Protein AF-A0A948YSL0-F1 (afdb_monomer)

Mean predicted aligned error: 9.49 Å

Solvent-accessible surface area (backbone atoms only — not comparable to full-atom values): 4954 Å² total; per-residue (Å²): 136,66,78,74,59,61,57,55,54,58,57,56,60,52,62,79,68,61,68,79,39,18,78,81,77,62,49,49,63,44,84,42,72,41,65,48,74,81,85,90,56,74,42,80,73,52,80,42,83,44,71,57,63,63,43,83,43,73,45,96,85,70,49,75,47,49,30,30,58,68,60,54,51,60,74,68,59,127

Secondary structure (DSSP, 8-state):
--THHHHHHHHHHHHHT--S--TTT----EEEEEEEESSSSEEEEEEEEE---EEEEE-TTS-EEEEEHHHHHHHT--

Nearest PDB structures (foldseek):
  7pkt-assembly1_v  TM=4.026E-01  e=4.377E+00  Chlamydomonas reinhardtii

Foldseek 3Di:
DDPVVVVVVVVVVCVVPDALAAPPPRDAKDWDFDWDDDDHDTDTDDIDIDGFQWDWDQDPVRDIGTHGPVVVVVRPDD

Radius of gyration: 19.29 Å; Cα contacts (8 Å, |Δi|>4): 95; chains: 1; bounding box: 33×31×67 Å

pLDDT: mean 82.05, std 16.28, range [45.75, 96.19]

Sequence (78 aa):
MNSYGLAKISDAISDIFMPRTCSICGKGSQMATKLVKLRGKYNPTCKIRKYPNLQWVKLTSGKRVKACIQCIKTINKK

Structure (mmCIF, N/CA/C/O backbone):
data_AF-A0A948YSL0-F1
#
_entry.id   AF-A0A948YSL0-F1
#
loop_
_atom_site.group_PDB
_atom_site.id
_atom_site.type_symbol
_atom_site.label_atom_id
_atom_site.label_alt_id
_atom_site.label_comp_id
_atom_site.label_asym_id
_atom_site.label_entity_id
_atom_site.label_seq_id
_atom_site.pdbx_PDB_ins_code
_atom_site.Cartn_x
_atom_site.Cartn_y
_atom_site.Cartn_z
_atom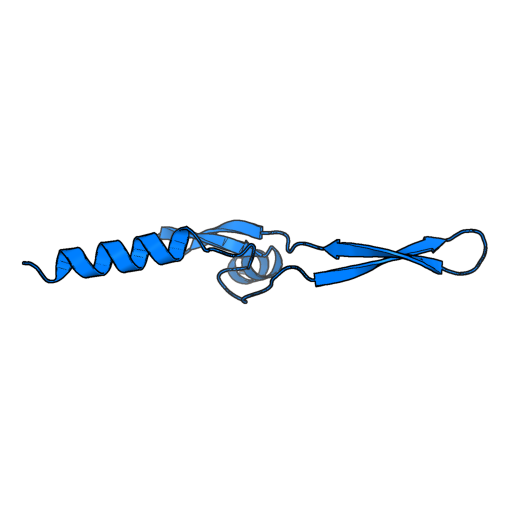_site.occupancy
_atom_site.B_iso_or_equiv
_atom_site.auth_seq_id
_atom_site.auth_comp_id
_atom_site.auth_asym_id
_atom_site.auth_atom_id
_atom_site.pdbx_PDB_model_num
ATOM 1 N N . MET A 1 1 ? -4.284 -19.353 40.508 1.00 45.75 1 MET A N 1
ATOM 2 C CA . MET A 1 1 ? -3.712 -18.831 39.245 1.00 45.75 1 MET A CA 1
ATOM 3 C C . MET A 1 1 ? -4.855 -18.238 38.442 1.00 45.75 1 MET A C 1
ATOM 5 O O . MET A 1 1 ? -5.733 -18.975 38.021 1.00 45.75 1 MET A O 1
ATOM 9 N N . ASN A 1 2 ? -4.921 -16.908 38.356 1.00 47.62 2 ASN A N 1
ATOM 10 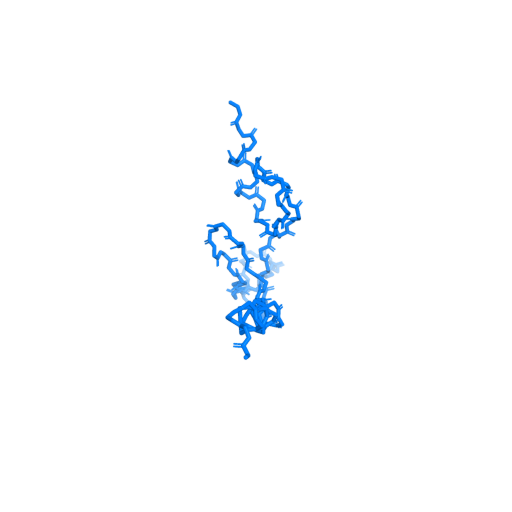C CA . ASN A 1 2 ? -6.095 -16.209 37.834 1.00 47.62 2 ASN A CA 1
ATOM 11 C C . ASN A 1 2 ? -6.129 -16.231 36.300 1.00 47.62 2 ASN A C 1
ATOM 13 O O . ASN A 1 2 ? -5.116 -15.992 35.642 1.00 47.62 2 ASN A O 1
ATOM 17 N N . SER A 1 3 ? -7.326 -16.443 35.754 1.00 48.03 3 SER A N 1
ATOM 18 C CA . SER A 1 3 ? -7.668 -16.450 34.322 1.00 48.03 3 SER A CA 1
ATOM 19 C C . SER A 1 3 ? -7.182 -15.217 33.539 1.00 48.03 3 SER A C 1
ATOM 21 O O . SER A 1 3 ? -6.955 -15.298 32.336 1.00 48.03 3 SE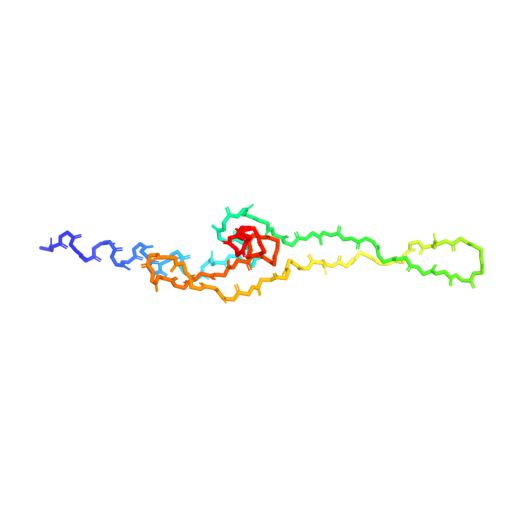R A O 1
ATOM 23 N N . TYR A 1 4 ? -6.931 -14.093 34.216 1.00 59.66 4 TYR A N 1
ATOM 24 C CA . TYR A 1 4 ? -6.419 -12.848 33.627 1.00 59.66 4 TYR A CA 1
ATOM 25 C C . TYR A 1 4 ? -4.938 -12.883 33.204 1.00 59.66 4 TYR A C 1
ATOM 27 O O . TYR A 1 4 ? -4.498 -12.005 32.460 1.00 59.66 4 TYR A O 1
ATOM 35 N N . GLY A 1 5 ? -4.147 -13.844 33.695 1.00 48.34 5 GLY A N 1
ATOM 36 C CA . GLY A 1 5 ? -2.718 -13.956 33.367 1.00 48.34 5 GLY A CA 1
ATOM 37 C C . GLY A 1 5 ? -2.452 -14.605 32.006 1.00 48.34 5 GLY A C 1
ATOM 38 O O . GLY A 1 5 ? -1.551 -14.180 31.288 1.00 48.34 5 GLY A O 1
ATOM 39 N N . LEU A 1 6 ? -3.275 -15.586 31.624 1.00 51.91 6 LEU A N 1
ATOM 40 C CA . LEU A 1 6 ? -3.142 -16.313 30.356 1.00 51.91 6 LEU A CA 1
ATOM 41 C C 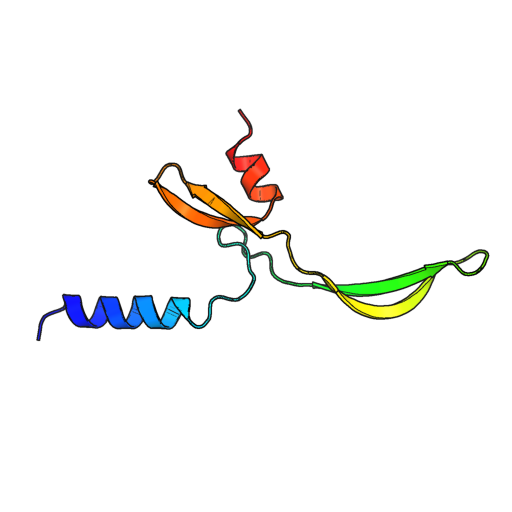. LEU A 1 6 ? -3.512 -15.438 29.146 1.00 51.91 6 LEU A C 1
ATOM 43 O O . LEU A 1 6 ? -2.821 -15.487 28.133 1.00 51.91 6 LEU A O 1
ATOM 47 N N . ALA A 1 7 ? -4.527 -14.575 29.280 1.00 53.88 7 ALA A N 1
ATOM 48 C CA . ALA A 1 7 ? -4.970 -13.677 28.207 1.00 53.88 7 ALA A CA 1
ATOM 49 C C . ALA A 1 7 ? -3.904 -12.634 27.802 1.00 53.88 7 ALA A C 1
ATOM 51 O O . ALA A 1 7 ? -3.775 -12.288 26.634 1.00 53.88 7 ALA A O 1
ATOM 52 N N . LYS A 1 8 ? -3.071 -12.169 28.745 1.00 55.53 8 LYS A N 1
ATOM 53 C CA . LYS A 1 8 ? -2.009 -11.187 28.450 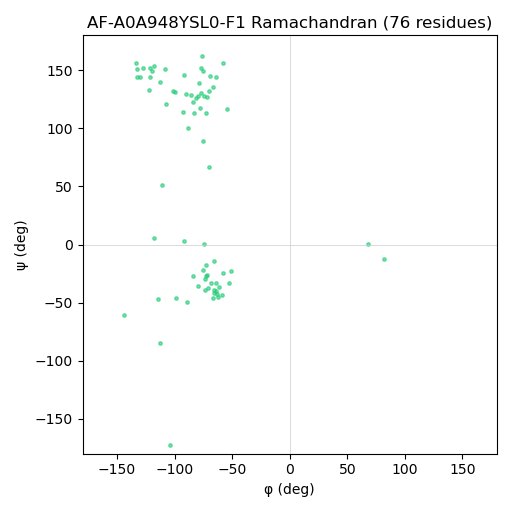1.00 55.53 8 LYS A CA 1
ATOM 54 C C . LYS A 1 8 ? -0.826 -11.786 27.691 1.00 55.53 8 LYS A C 1
ATOM 56 O O . LYS A 1 8 ? -0.172 -11.082 26.928 1.00 55.53 8 LYS A O 1
ATOM 61 N N . ILE A 1 9 ? -0.548 -13.073 27.898 1.00 59.88 9 ILE A N 1
ATOM 62 C CA . ILE A 1 9 ? 0.532 -13.780 27.201 1.00 59.88 9 ILE A CA 1
ATOM 63 C C . ILE A 1 9 ? 0.124 -14.050 25.744 1.00 59.88 9 ILE A C 1
ATOM 65 O O . ILE A 1 9 ? 0.943 -13.860 24.848 1.00 59.88 9 ILE A O 1
ATOM 69 N N . SER A 1 10 ? -1.144 -14.399 25.481 1.00 56.53 10 SER A N 1
ATOM 70 C CA . SER A 1 10 ? -1.651 -14.560 24.108 1.00 56.53 10 SER A CA 1
ATOM 71 C C . SER A 1 10 ? -1.682 -13.247 23.322 1.00 56.53 10 SER A C 1
ATOM 73 O O . SER A 1 10 ? -1.303 -13.238 22.150 1.00 56.53 10 SER A O 1
ATOM 75 N N . ASP A 1 11 ? -2.059 -12.137 23.964 1.00 56.59 11 ASP A N 1
ATOM 76 C CA . ASP A 1 11 ? -2.082 -10.822 23.313 1.00 56.59 11 ASP A CA 1
ATOM 77 C C . ASP A 1 11 ? -0.658 -10.360 22.945 1.00 56.59 11 ASP A C 1
ATOM 79 O O . ASP A 1 11 ? -0.419 -9.919 21.821 1.00 56.59 11 ASP A O 1
ATOM 83 N N . ALA A 1 12 ? 0.325 -10.569 23.832 1.00 53.75 12 ALA A N 1
ATOM 84 C CA . ALA A 1 12 ? 1.722 -10.188 23.598 1.00 53.75 12 ALA A CA 1
ATOM 85 C C . ALA A 1 12 ? 2.427 -11.017 22.503 1.00 53.75 12 ALA A C 1
ATOM 87 O O . ALA A 1 12 ? 3.271 -10.491 21.775 1.00 53.75 12 ALA A O 1
ATOM 88 N N . ILE A 1 13 ? 2.080 -12.300 22.346 1.00 56.25 13 ILE A N 1
ATOM 89 C CA . ILE A 1 13 ? 2.649 -13.164 21.293 1.00 56.25 13 ILE A CA 1
ATOM 90 C C . ILE A 1 13 ? 2.108 -12.777 19.902 1.00 56.25 13 ILE A C 1
ATOM 92 O O . ILE A 1 13 ? 2.807 -12.940 18.900 1.00 56.25 13 ILE A O 1
ATOM 96 N N . SER A 1 14 ? 0.909 -12.188 19.828 1.00 54.75 14 SER A N 1
ATOM 97 C CA . SER A 1 14 ? 0.308 -11.728 18.567 1.00 54.75 14 SER A CA 1
ATOM 98 C C . SER A 1 14 ? 0.925 -10.434 18.005 1.00 54.75 14 SER A C 1
ATOM 100 O O . SER A 1 14 ? 0.885 -10.211 16.794 1.00 54.75 14 SER A O 1
ATOM 102 N N . ASP A 1 15 ? 1.573 -9.622 18.848 1.00 51.81 15 ASP A N 1
ATOM 103 C CA . ASP A 1 15 ? 2.200 -8.356 18.439 1.00 51.81 15 ASP A CA 1
ATOM 104 C C . ASP A 1 15 ? 3.626 -8.526 17.871 1.00 51.81 15 ASP A C 1
ATOM 106 O O . ASP A 1 15 ? 4.054 -7.737 17.022 1.00 51.81 15 ASP A O 1
ATOM 110 N N . ILE A 1 16 ? 4.361 -9.572 18.277 1.00 54.25 16 ILE A N 1
ATOM 111 C CA . ILE A 1 16 ? 5.736 -9.853 17.801 1.00 54.25 16 ILE A CA 1
ATOM 112 C C . ILE A 1 16 ? 5.729 -10.369 16.350 1.00 54.25 16 ILE A C 1
ATOM 114 O O . ILE A 1 16 ? 6.673 -10.132 15.594 1.00 54.25 16 ILE A O 1
ATOM 118 N N . PHE A 1 17 ? 4.633 -11.003 15.923 1.00 56.22 17 PHE A N 1
ATOM 119 C CA . PHE A 1 17 ? 4.420 -11.469 14.553 1.00 56.22 17 PHE A CA 1
ATOM 120 C C . PHE A 1 17 ? 3.325 -10.655 13.856 1.00 56.22 17 PHE A C 1
ATOM 122 O O . PHE A 1 17 ? 2.388 -11.208 13.291 1.00 56.22 17 PHE A O 1
ATOM 129 N N . MET A 1 18 ? 3.420 -9.324 13.885 1.00 61.59 18 MET A N 1
ATOM 130 C CA . MET A 1 18 ? 2.523 -8.489 13.087 1.00 61.59 18 MET A CA 1
ATOM 131 C C . MET A 1 18 ? 3.137 -8.2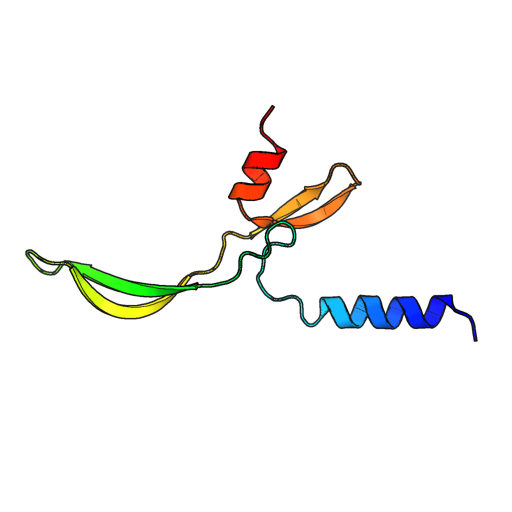78 11.691 1.00 61.59 18 MET A C 1
ATOM 133 O O . MET A 1 18 ? 4.027 -7.430 11.530 1.00 61.59 18 MET A O 1
ATOM 137 N N . PRO A 1 19 ? 2.708 -9.017 10.647 1.00 70.88 19 PRO A N 1
ATOM 138 C CA . PRO A 1 19 ? 3.175 -8.754 9.292 1.00 70.88 19 PRO A CA 1
ATOM 139 C C . PRO A 1 19 ? 2.845 -7.307 8.893 1.00 70.88 19 PRO A C 1
ATOM 141 O O . PRO A 1 19 ? 1.932 -6.683 9.436 1.00 70.88 19 PRO A O 1
ATOM 144 N N . ARG A 1 20 ? 3.588 -6.731 7.931 1.00 81.06 20 ARG A N 1
ATOM 145 C CA . ARG A 1 20 ? 3.276 -5.399 7.363 1.00 81.06 20 ARG A CA 1
ATOM 146 C C . ARG A 1 20 ? 2.012 -5.464 6.500 1.00 81.06 20 ARG A C 1
ATOM 148 O O . ARG A 1 20 ? 2.064 -5.281 5.283 1.00 81.06 20 ARG A O 1
ATOM 155 N N . THR A 1 21 ? 0.886 -5.725 7.149 1.00 90.25 21 THR A N 1
ATOM 156 C CA . THR A 1 21 ? -0.446 -5.865 6.579 1.00 90.25 21 THR A CA 1
ATOM 157 C C . THR A 1 21 ? -1.378 -4.805 7.143 1.00 90.25 21 THR A C 1
ATOM 159 O O . THR A 1 21 ? -1.196 -4.297 8.247 1.00 90.25 21 THR A O 1
ATOM 162 N N . CYS A 1 22 ? -2.399 -4.452 6.371 1.00 91.06 22 CYS A N 1
ATOM 163 C CA . CYS A 1 22 ? -3.472 -3.594 6.855 1.00 91.06 22 CYS A CA 1
ATOM 164 C C . CYS A 1 22 ? -4.352 -4.359 7.851 1.00 91.06 22 CYS A C 1
ATOM 166 O O . CYS A 1 22 ? -4.906 -5.389 7.476 1.00 91.06 22 CYS A O 1
ATOM 168 N N . SER A 1 23 ? -4.567 -3.820 9.053 1.00 89.06 23 SER A N 1
ATOM 169 C CA . SER A 1 23 ? -5.441 -4.441 10.065 1.00 89.06 23 SER A CA 1
ATOM 170 C C . SER A 1 23 ? -6.925 -4.486 9.668 1.00 89.06 23 SER A C 1
ATOM 172 O O . SER A 1 23 ? -7.696 -5.192 10.298 1.00 89.06 23 SER A O 1
ATOM 174 N N . ILE A 1 24 ? -7.339 -3.731 8.641 1.00 89.19 24 ILE A N 1
ATOM 175 C CA . ILE A 1 24 ? -8.748 -3.616 8.217 1.00 89.19 24 ILE A CA 1
ATOM 176 C C . ILE A 1 24 ? -9.063 -4.525 7.025 1.00 89.19 24 ILE A C 1
ATOM 178 O O . ILE A 1 24 ? -10.085 -5.193 7.009 1.00 89.19 24 ILE A O 1
ATOM 182 N N . CYS A 1 25 ? -8.205 -4.536 6.000 1.00 89.94 25 CYS A N 1
ATOM 183 C CA . CYS A 1 25 ? -8.448 -5.285 4.758 1.00 89.94 25 CYS A CA 1
ATOM 184 C C . CYS A 1 25 ? -7.413 -6.379 4.475 1.00 89.94 25 CYS A C 1
ATOM 186 O O . CYS A 1 25 ? -7.392 -6.916 3.372 1.00 89.94 25 CYS A O 1
ATOM 188 N N . GLY A 1 26 ? -6.483 -6.642 5.397 1.00 89.19 26 GLY A N 1
ATOM 189 C CA . GLY A 1 26 ? -5.473 -7.697 5.255 1.00 89.19 26 GLY A CA 1
ATOM 190 C C . GLY A 1 26 ? -4.416 -7.463 4.169 1.00 89.19 26 GLY A C 1
ATOM 191 O O . GLY A 1 26 ? -3.530 -8.293 3.995 1.00 89.19 26 GLY A O 1
ATOM 192 N N . LYS A 1 27 ? -4.459 -6.340 3.434 1.00 91.00 27 LYS A N 1
ATOM 193 C CA . LYS A 1 27 ? -3.516 -6.054 2.335 1.00 91.00 27 LYS A CA 1
ATOM 194 C C . LYS A 1 27 ? -2.068 -6.154 2.801 1.00 91.00 27 LYS A C 1
ATOM 196 O O . LYS A 1 27 ? -1.651 -5.346 3.630 1.00 91.00 27 LYS A O 1
ATOM 201 N N . GLY A 1 28 ? -1.326 -7.097 2.225 1.00 90.62 28 GLY A N 1
ATOM 202 C CA . GLY A 1 28 ? 0.104 -7.306 2.445 1.00 90.62 28 GLY A CA 1
ATOM 203 C C . GLY A 1 28 ? 0.979 -6.809 1.295 1.00 90.62 28 GLY A C 1
ATOM 204 O O . GLY A 1 28 ? 0.519 -6.147 0.361 1.00 90.62 28 GLY A O 1
ATOM 205 N N . SER A 1 29 ? 2.271 -7.122 1.377 1.00 92.00 29 SER A N 1
ATOM 206 C CA . SER A 1 29 ? 3.226 -6.832 0.306 1.00 92.00 29 SER A CA 1
ATOM 207 C C . SER A 1 29 ? 2.972 -7.691 -0.929 1.00 92.00 29 SER A C 1
ATOM 209 O O . SER A 1 29 ? 2.656 -8.870 -0.800 1.00 92.00 29 SER A O 1
ATOM 211 N N . GLN A 1 30 ? 3.207 -7.129 -2.111 1.00 92.56 30 GLN A N 1
ATOM 212 C CA . GLN A 1 30 ? 3.098 -7.838 -3.386 1.00 92.56 30 GLN A CA 1
ATOM 213 C C . GLN A 1 30 ? 4.437 -7.831 -4.126 1.00 92.56 30 GLN A C 1
ATOM 215 O O . GLN A 1 30 ? 5.224 -6.889 -4.004 1.00 92.56 30 GLN A O 1
ATOM 220 N N . MET A 1 31 ? 4.706 -8.880 -4.902 1.00 95.75 31 MET A N 1
ATOM 221 C CA . MET A 1 31 ? 5.845 -8.917 -5.820 1.00 95.75 31 MET A CA 1
ATOM 222 C C . MET A 1 31 ? 5.444 -8.267 -7.143 1.00 95.75 31 MET A C 1
ATOM 224 O O . MET A 1 31 ? 4.440 -8.651 -7.733 1.00 95.75 31 MET A O 1
ATOM 228 N N . ALA A 1 32 ? 6.235 -7.314 -7.628 1.00 95.56 32 ALA A N 1
ATOM 229 C CA . ALA A 1 32 ? 6.025 -6.683 -8.927 1.00 95.56 32 ALA A CA 1
ATOM 230 C C . ALA A 1 32 ? 7.320 -6.689 -9.740 1.00 95.56 32 ALA A C 1
ATOM 232 O O . ALA A 1 32 ? 8.407 -6.503 -9.195 1.00 95.56 32 ALA A O 1
ATOM 233 N N . THR A 1 33 ? 7.220 -6.864 -11.053 1.00 96.06 33 THR A N 1
ATOM 234 C CA . THR A 1 33 ? 8.378 -6.753 -11.945 1.00 96.06 33 THR A CA 1
ATOM 235 C C . THR A 1 33 ? 8.649 -5.284 -12.247 1.00 96.06 33 THR A C 1
ATOM 237 O O . THR A 1 33 ? 7.759 -4.559 -12.691 1.00 96.06 33 THR A O 1
ATOM 240 N N . LYS A 1 34 ? 9.879 -4.823 -12.006 1.00 95.44 34 LYS A N 1
ATOM 241 C CA . LYS A 1 34 ? 10.327 -3.503 -12.454 1.00 95.44 34 LYS A CA 1
ATOM 242 C C . LYS A 1 34 ? 10.464 -3.533 -13.974 1.00 95.44 34 LYS A C 1
ATOM 244 O O . LYS A 1 34 ? 11.070 -4.455 -14.514 1.00 95.44 34 LYS A O 1
ATOM 249 N N . LEU A 1 35 ? 9.906 -2.527 -14.636 1.00 95.12 35 LEU A N 1
ATOM 250 C CA . LEU A 1 35 ? 10.031 -2.338 -16.075 1.00 95.12 35 LEU A CA 1
ATOM 251 C C . LEU A 1 35 ? 10.853 -1.077 -16.348 1.00 95.12 35 LEU A C 1
ATOM 253 O O . LEU A 1 35 ? 10.668 -0.063 -15.673 1.00 95.12 35 LEU A O 1
ATOM 257 N N . VAL A 1 36 ? 11.731 -1.131 -17.346 1.00 94.56 36 VAL A N 1
ATOM 258 C CA . VAL A 1 36 ? 12.505 0.027 -17.818 1.00 94.56 36 VAL A CA 1
ATOM 259 C C . VAL A 1 36 ? 12.220 0.233 -19.302 1.00 94.56 36 VAL A C 1
ATOM 261 O O . VAL A 1 36 ? 12.219 -0.726 -20.076 1.00 94.56 36 VAL A O 1
ATOM 264 N N . LYS A 1 37 ? 11.950 1.482 -19.701 1.00 94.06 37 LYS A N 1
ATOM 265 C CA . LYS A 1 37 ? 11.756 1.854 -21.106 1.00 94.06 37 LYS A CA 1
ATOM 266 C C . LYS A 1 37 ? 13.093 2.305 -21.676 1.00 94.06 37 LYS A C 1
ATOM 268 O O . LYS A 1 37 ? 13.627 3.317 -21.243 1.00 94.06 37 LYS A O 1
ATOM 273 N N . LEU A 1 38 ? 13.629 1.540 -22.623 1.00 88.44 38 LEU A N 1
ATOM 274 C CA . LEU A 1 38 ? 14.906 1.874 -23.258 1.00 88.44 38 LEU A CA 1
ATOM 275 C C . LEU A 1 38 ? 14.702 2.771 -24.481 1.00 88.44 38 LEU A C 1
ATOM 277 O O . LEU A 1 38 ? 15.356 3.798 -24.596 1.00 88.44 38 LEU A O 1
ATOM 281 N N . ARG A 1 39 ? 13.787 2.394 -25.389 1.00 86.44 39 ARG A N 1
ATOM 282 C CA . ARG A 1 39 ? 13.482 3.166 -26.610 1.00 86.44 39 ARG A CA 1
ATOM 283 C C . ARG A 1 39 ? 11.992 3.113 -26.980 1.00 86.44 39 ARG A C 1
ATOM 285 O O . ARG A 1 39 ? 11.322 4.134 -26.928 1.00 86.44 39 ARG A O 1
ATOM 292 N N . GLY A 1 40 ? 11.440 1.922 -27.250 1.00 89.62 40 GLY A N 1
ATOM 293 C CA . GLY A 1 40 ? 10.022 1.747 -27.630 1.00 89.62 40 GLY A CA 1
ATOM 294 C C . GLY A 1 40 ? 9.172 0.964 -26.622 1.00 89.62 40 GLY A C 1
ATOM 295 O O . GLY A 1 40 ? 8.095 1.413 -26.234 1.00 89.62 40 GLY A O 1
ATOM 296 N N . LYS A 1 41 ? 9.680 -0.181 -26.146 1.00 92.31 41 LYS A N 1
ATOM 297 C CA . LYS A 1 41 ? 8.964 -1.114 -25.261 1.00 92.31 41 LYS A CA 1
ATOM 298 C C . LYS A 1 41 ? 9.505 -1.091 -23.829 1.00 92.31 41 LYS A C 1
ATOM 300 O O . LYS A 1 41 ? 10.685 -0.823 -23.596 1.00 92.31 41 LYS A O 1
ATOM 305 N N . TYR A 1 42 ? 8.623 -1.385 -22.878 1.00 96.12 42 TYR A N 1
ATOM 306 C CA . TYR A 1 42 ? 8.972 -1.642 -21.485 1.00 96.12 42 TYR A CA 1
ATOM 307 C C . TYR A 1 42 ? 9.540 -3.055 -21.331 1.00 96.12 42 TYR A C 1
ATOM 309 O O . TYR A 1 42 ? 8.831 -4.034 -21.570 1.00 96.12 42 TYR A O 1
ATOM 317 N N . ASN A 1 43 ? 10.801 -3.155 -20.909 1.00 94.19 43 ASN A N 1
ATOM 318 C CA . ASN A 1 43 ? 11.474 -4.433 -20.701 1.00 94.19 43 ASN A CA 1
ATOM 319 C C . ASN A 1 43 ? 11.508 -4.798 -19.208 1.00 94.19 43 ASN A C 1
ATOM 321 O O . ASN A 1 43 ? 11.875 -3.948 -18.384 1.00 94.19 43 ASN A O 1
ATOM 325 N N . PRO A 1 44 ? 11.134 -6.038 -18.840 1.00 94.56 44 PRO A N 1
ATOM 326 C CA . PRO A 1 44 ? 11.229 -6.510 -17.467 1.00 94.56 44 PRO A CA 1
ATOM 327 C C . PRO A 1 44 ? 12.686 -6.628 -17.036 1.00 94.56 44 PRO A C 1
ATOM 329 O O . PRO A 1 44 ? 13.524 -7.120 -17.782 1.00 94.56 44 PRO A O 1
ATOM 332 N N . THR A 1 45 ? 12.982 -6.148 -15.830 1.00 92.94 45 THR A N 1
ATOM 333 C CA . THR A 1 45 ? 14.334 -6.162 -15.254 1.00 92.94 45 THR A CA 1
ATOM 334 C C . THR A 1 45 ? 14.385 -7.113 -14.062 1.00 92.94 45 THR A C 1
ATOM 336 O O . THR A 1 45 ? 14.702 -8.284 -14.217 1.00 92.94 45 THR A O 1
ATOM 339 N N . CYS A 1 46 ? 14.000 -6.647 -12.873 1.00 94.44 46 CYS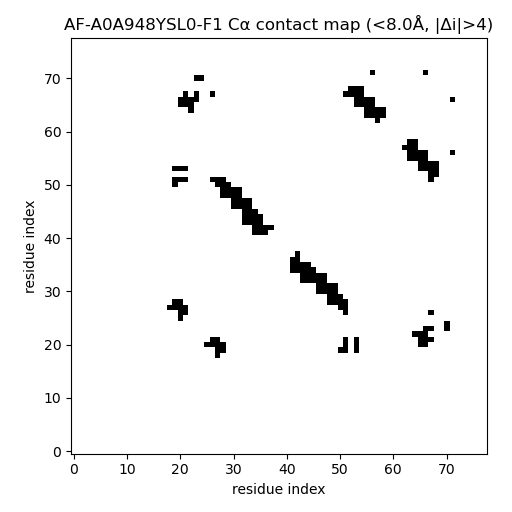 A N 1
ATOM 340 C CA . CYS A 1 46 ? 14.087 -7.418 -11.633 1.00 94.44 46 CYS A CA 1
ATOM 341 C C . CYS A 1 46 ? 12.731 -7.432 -10.925 1.00 94.44 46 CYS A C 1
ATOM 343 O O . CYS A 1 46 ? 11.954 -6.478 -11.031 1.00 94.44 46 CYS A O 1
ATOM 345 N N . LYS A 1 47 ? 12.453 -8.484 -10.150 1.00 96.19 47 LYS A N 1
ATOM 346 C CA . LYS A 1 47 ? 11.282 -8.526 -9.265 1.00 96.19 47 LYS A CA 1
ATOM 347 C C . LYS A 1 47 ? 11.578 -7.737 -7.991 1.00 96.19 47 LYS A C 1
ATOM 349 O O . LYS A 1 47 ? 12.575 -7.980 -7.322 1.00 96.19 47 LYS A O 1
ATOM 354 N N . ILE A 1 48 ? 10.698 -6.804 -7.649 1.00 95.88 48 ILE A N 1
ATOM 355 C CA . ILE A 1 48 ? 10.788 -5.960 -6.457 1.00 95.88 48 ILE A CA 1
ATOM 356 C C . ILE A 1 48 ? 9.549 -6.140 -5.581 1.00 95.88 48 ILE A C 1
ATOM 358 O O . ILE A 1 48 ? 8.433 -6.297 -6.080 1.00 95.88 48 ILE A O 1
ATOM 362 N N . ARG A 1 49 ? 9.732 -6.087 -4.259 1.00 94.81 49 ARG A N 1
ATOM 363 C CA . ARG A 1 49 ? 8.612 -6.052 -3.309 1.00 94.81 49 ARG A CA 1
ATOM 364 C C . ARG A 1 49 ? 7.997 -4.658 -3.270 1.00 94.81 49 ARG A C 1
ATOM 366 O O . ARG A 1 49 ? 8.698 -3.663 -3.092 1.00 94.81 49 ARG A O 1
ATOM 373 N N . LYS A 1 50 ? 6.676 -4.590 -3.403 1.00 93.50 50 LYS A N 1
ATOM 374 C CA . LYS A 1 50 ? 5.863 -3.391 -3.198 1.00 93.50 50 LYS A CA 1
ATOM 375 C C . LYS A 1 50 ? 5.089 -3.550 -1.898 1.00 93.50 50 LYS A C 1
ATOM 377 O O . LYS A 1 50 ? 4.328 -4.500 -1.735 1.00 93.50 50 LYS A O 1
ATOM 382 N N . TYR A 1 51 ? 5.312 -2.631 -0.966 1.00 92.94 51 TYR A N 1
ATOM 383 C CA . TYR A 1 51 ? 4.632 -2.629 0.325 1.00 92.94 51 TYR A CA 1
ATOM 384 C C . TYR A 1 51 ? 3.365 -1.769 0.262 1.00 92.94 51 TYR A C 1
ATOM 386 O O . TYR A 1 51 ? 3.360 -0.748 -0.432 1.00 92.94 51 TYR A O 1
ATOM 394 N N . PRO A 1 52 ? 2.298 -2.148 0.984 1.00 92.81 52 PRO A N 1
ATOM 395 C CA . PRO A 1 52 ? 1.137 -1.286 1.140 1.00 92.81 52 PRO A CA 1
ATOM 396 C C . PRO A 1 52 ? 1.529 -0.014 1.905 1.00 92.81 52 PRO A C 1
ATOM 398 O O . PRO A 1 52 ? 2.338 -0.059 2.832 1.00 92.81 52 PRO A O 1
ATOM 401 N N . ASN A 1 53 ? 0.933 1.123 1.538 1.00 93.06 53 ASN A N 1
ATOM 402 C CA . ASN A 1 53 ? 1.099 2.373 2.281 1.00 93.06 53 ASN A CA 1
ATOM 403 C C . ASN A 1 53 ? 0.264 2.311 3.569 1.00 93.06 53 ASN A C 1
ATOM 405 O O . ASN A 1 53 ? -0.924 2.647 3.553 1.00 93.06 53 ASN A O 1
ATOM 409 N N . LEU A 1 54 ? 0.875 1.791 4.635 1.00 93.12 54 LEU A N 1
ATOM 410 C CA . LEU A 1 54 ? 0.290 1.642 5.966 1.00 93.12 54 LEU A CA 1
ATOM 411 C C . LEU A 1 54 ? 0.567 2.884 6.805 1.00 93.12 54 LEU A C 1
ATOM 413 O O . LEU A 1 54 ? 1.717 3.296 6.927 1.00 93.12 54 LEU A O 1
ATOM 417 N N . GLN A 1 55 ? -0.479 3.432 7.413 1.00 92.88 55 GLN A N 1
ATOM 418 C CA . GLN A 1 55 ? -0.407 4.587 8.298 1.00 92.88 55 GLN A CA 1
ATOM 419 C C . GLN A 1 55 ? -1.201 4.326 9.575 1.00 92.88 55 GLN A C 1
ATOM 421 O O . GLN A 1 55 ? -2.168 3.560 9.579 1.00 92.88 55 GLN A O 1
ATOM 426 N N . TRP A 1 56 ? -0.779 4.952 10.669 1.00 91.75 56 TRP A N 1
ATOM 427 C CA . TRP A 1 56 ? -1.488 4.879 11.941 1.00 91.75 56 TRP A CA 1
ATOM 428 C C . TRP A 1 56 ? -2.744 5.739 11.904 1.00 91.75 56 TRP A C 1
ATOM 430 O O . TRP A 1 56 ? -2.671 6.931 11.608 1.00 91.75 56 TRP A O 1
ATOM 440 N N . VAL A 1 57 ? -3.884 5.151 12.254 1.00 90.94 57 VAL A N 1
ATOM 441 C CA . VAL A 1 57 ? -5.164 5.862 12.330 1.00 90.94 57 VAL A CA 1
ATOM 442 C C . VAL A 1 57 ? -5.877 5.543 13.629 1.00 90.94 57 VAL A C 1
ATOM 444 O O . VAL A 1 57 ? -5.790 4.429 14.146 1.00 90.94 57 VAL A O 1
ATOM 447 N N . LYS A 1 58 ? -6.556 6.559 14.165 1.00 90.88 58 LYS A N 1
ATOM 448 C CA . LYS A 1 58 ? -7.449 6.435 15.314 1.00 90.88 58 LYS A CA 1
ATOM 449 C C . LYS A 1 58 ? -8.818 5.976 14.817 1.00 90.88 58 LYS A C 1
ATOM 451 O O . LYS A 1 58 ? -9.406 6.637 13.965 1.00 90.88 58 LYS A O 1
ATOM 456 N N . LEU A 1 59 ? -9.304 4.854 15.334 1.00 86.25 59 LEU A N 1
ATOM 457 C CA . LEU A 1 59 ? -10.683 4.423 15.118 1.00 86.25 59 LEU A CA 1
ATOM 458 C C . LEU A 1 59 ? -11.629 5.247 15.997 1.00 86.25 59 LEU A C 1
ATOM 460 O O . LEU A 1 59 ? -11.215 5.831 16.999 1.00 86.25 59 LEU A O 1
ATOM 464 N N . THR A 1 60 ? -12.918 5.227 15.659 1.00 84.31 60 THR A N 1
ATOM 465 C CA . THR A 1 60 ? -13.995 5.796 16.488 1.00 84.31 60 THR A CA 1
ATOM 466 C C . THR A 1 60 ? -14.050 5.172 17.886 1.00 84.31 60 THR A C 1
ATOM 468 O O . THR A 1 60 ? -14.463 5.825 18.833 1.00 84.31 60 THR A O 1
ATOM 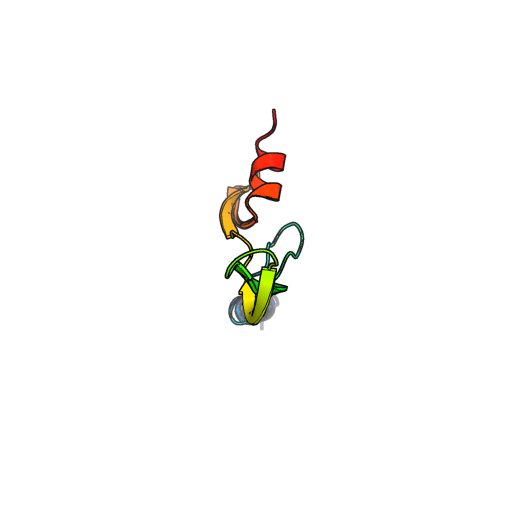471 N N . SER A 1 61 ? -13.547 3.944 18.039 1.00 83.06 61 SER A N 1
ATOM 472 C CA . SER A 1 61 ? -13.373 3.249 19.320 1.00 83.06 61 SER A CA 1
ATOM 473 C C . SER A 1 61 ? -12.195 3.756 20.169 1.00 83.06 61 SER A C 1
ATOM 475 O O . SER A 1 61 ? -11.913 3.188 21.221 1.00 83.06 61 SER A O 1
ATOM 477 N N . GLY A 1 62 ? -11.449 4.768 19.710 1.00 84.25 62 GLY A N 1
ATOM 478 C CA . GLY A 1 62 ? -10.301 5.351 20.418 1.00 84.25 62 GLY A CA 1
ATOM 479 C C . GLY A 1 62 ? -8.981 4.583 20.266 1.00 84.25 62 GLY A C 1
ATOM 480 O O . GLY A 1 62 ? -7.915 5.124 20.565 1.00 84.25 62 GLY A O 1
ATOM 481 N N . LYS A 1 63 ? -9.009 3.349 19.744 1.00 86.88 63 LYS A N 1
ATOM 482 C CA . LYS A 1 63 ? -7.802 2.544 19.488 1.00 86.88 63 LYS A CA 1
ATOM 483 C C . LYS A 1 63 ? -7.045 3.032 18.247 1.00 86.88 63 LYS A C 1
ATOM 485 O O . LYS A 1 63 ? -7.644 3.518 17.285 1.00 86.88 63 LYS A O 1
ATOM 4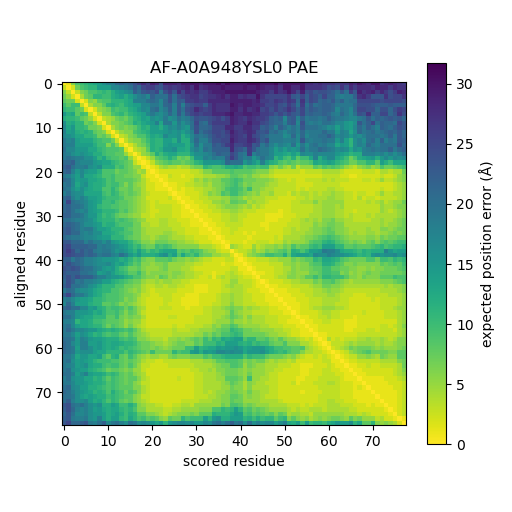90 N N . ARG A 1 64 ? -5.717 2.867 18.246 1.00 90.00 64 ARG A N 1
ATOM 491 C CA . ARG A 1 64 ? -4.850 3.131 17.085 1.00 90.00 64 ARG A CA 1
ATOM 492 C C . ARG A 1 64 ? -4.506 1.831 16.370 1.00 90.00 64 ARG A C 1
ATOM 494 O O . ARG A 1 64 ? -4.043 0.896 17.012 1.00 90.00 64 ARG A O 1
ATOM 501 N N . VAL A 1 65 ? -4.667 1.797 15.048 1.00 89.81 65 VAL A N 1
ATOM 502 C CA . VAL A 1 65 ? -4.285 0.643 14.212 1.00 89.81 65 VAL A CA 1
ATOM 503 C C . VAL A 1 65 ? -3.513 1.093 12.973 1.00 89.81 65 VAL A C 1
ATOM 505 O O . VAL A 1 65 ? -3.667 2.231 12.518 1.00 89.81 65 VAL A O 1
ATOM 508 N N . LYS A 1 66 ? -2.696 0.200 12.400 1.00 90.31 66 LYS A N 1
ATOM 509 C CA . LYS A 1 66 ? -2.070 0.417 11.088 1.00 90.31 66 LYS A CA 1
ATOM 510 C C . LYS A 1 66 ? -3.054 0.036 9.982 1.00 90.31 66 LYS A C 1
ATOM 512 O O . LYS A 1 66 ? -3.377 -1.134 9.788 1.00 90.31 66 LYS A O 1
ATOM 517 N N . ALA A 1 67 ? -3.499 1.023 9.214 1.00 92.44 67 ALA A N 1
ATOM 518 C CA . ALA A 1 67 ? -4.422 0.837 8.101 1.00 92.44 67 ALA A CA 1
ATOM 519 C C . ALA A 1 67 ? -3.812 1.334 6.785 1.00 92.44 67 ALA A C 1
ATOM 521 O O . ALA A 1 67 ? -2.978 2.235 6.769 1.00 92.44 67 ALA A O 1
ATOM 522 N N . CYS A 1 68 ? -4.217 0.752 5.656 1.00 93.88 68 CYS A N 1
ATOM 523 C CA . CYS A 1 68 ? -3.774 1.225 4.349 1.00 93.88 68 CYS A CA 1
ATOM 524 C C . CYS A 1 68 ? -4.517 2.502 3.940 1.00 93.88 68 CYS A C 1
ATOM 526 O O . CYS A 1 68 ? -5.685 2.688 4.286 1.00 93.88 68 CYS A O 1
ATOM 528 N N . ILE A 1 69 ? -3.873 3.343 3.131 1.00 93.38 69 ILE A N 1
ATOM 529 C CA . ILE A 1 69 ? -4.427 4.641 2.711 1.00 93.38 69 ILE A CA 1
ATOM 530 C C . ILE A 1 69 ? -5.840 4.562 2.108 1.00 93.38 69 ILE A C 1
ATOM 532 O O . ILE A 1 69 ? -6.642 5.467 2.307 1.00 93.38 69 ILE A O 1
ATOM 536 N N . GLN A 1 70 ? -6.178 3.479 1.400 1.00 93.06 70 GLN A N 1
ATOM 537 C CA . GLN A 1 70 ? -7.519 3.296 0.839 1.00 93.06 70 GLN A CA 1
ATOM 538 C C . GLN A 1 70 ? -8.575 3.120 1.934 1.00 93.06 70 GLN A C 1
ATOM 540 O O . GLN A 1 70 ? -9.596 3.792 1.884 1.00 93.06 70 GLN A O 1
ATOM 545 N N . CYS A 1 71 ? -8.314 2.288 2.946 1.00 92.38 71 CYS A N 1
ATOM 546 C CA . CYS A 1 71 ? -9.231 2.115 4.074 1.00 92.38 71 CYS A CA 1
ATOM 547 C C . CYS A 1 71 ? -9.385 3.408 4.875 1.00 92.38 71 CYS A C 1
ATOM 549 O O . CYS A 1 71 ? -10.494 3.756 5.256 1.00 92.38 71 CYS A O 1
ATOM 551 N N . ILE A 1 72 ? -8.291 4.147 5.072 1.00 92.69 72 ILE A N 1
ATOM 552 C CA . ILE A 1 72 ? -8.320 5.441 5.766 1.00 92.69 72 ILE A CA 1
ATOM 553 C C . ILE A 1 72 ? -9.192 6.438 5.002 1.00 92.69 72 ILE A C 1
ATOM 555 O O . ILE A 1 72 ? -10.029 7.111 5.596 1.00 92.69 72 ILE A O 1
ATOM 559 N N . LYS A 1 73 ? -9.028 6.512 3.676 1.00 92.25 73 LYS A N 1
ATOM 560 C CA . LYS A 1 73 ? -9.879 7.349 2.826 1.00 92.25 73 LYS A CA 1
ATOM 561 C C . LYS A 1 73 ? -11.346 6.946 2.941 1.00 92.25 73 LYS A C 1
ATOM 563 O O . LYS A 1 73 ? -12.175 7.831 3.060 1.00 92.25 73 LYS A O 1
ATOM 568 N N . THR A 1 74 ? -11.661 5.651 2.933 1.00 91.56 74 THR A N 1
ATOM 569 C CA . THR A 1 74 ? -13.043 5.169 3.081 1.00 91.56 74 THR A CA 1
ATOM 570 C C . THR A 1 74 ? -13.642 5.532 4.438 1.00 91.56 74 THR A C 1
ATOM 572 O O . THR A 1 74 ? -14.775 5.985 4.472 1.00 91.56 74 THR A O 1
ATOM 575 N N . ILE A 1 75 ? -12.885 5.400 5.532 1.00 87.25 75 ILE A N 1
ATOM 576 C CA . ILE A 1 75 ? -13.345 5.781 6.881 1.00 87.25 75 ILE A CA 1
ATOM 577 C C . ILE A 1 75 ? -13.661 7.279 6.963 1.00 87.25 75 ILE A C 1
ATOM 579 O O . ILE A 1 75 ? -14.599 7.675 7.642 1.00 87.25 75 ILE A O 1
ATOM 583 N N . ASN A 1 76 ? -12.876 8.108 6.275 1.00 85.25 76 ASN A N 1
ATOM 584 C CA . ASN A 1 76 ? -13.009 9.563 6.319 1.00 85.25 76 ASN A CA 1
ATOM 585 C C . ASN A 1 76 ? -13.926 10.141 5.228 1.00 85.25 76 ASN A C 1
ATOM 587 O O . ASN A 1 76 ? -14.028 11.365 5.124 1.00 85.25 76 ASN A O 1
ATOM 591 N N . LYS A 1 77 ? -14.560 9.310 4.389 1.00 85.38 77 LYS A N 1
ATOM 592 C CA . LYS A 1 77 ? -15.578 9.789 3.446 1.00 85.38 77 LYS A CA 1
ATOM 593 C C . LYS A 1 77 ? -16.838 10.132 4.241 1.00 85.38 77 LYS A C 1
ATOM 595 O O . LYS A 1 77 ? -17.439 9.244 4.835 1.00 85.38 77 LYS A O 1
ATOM 600 N N . LYS A 1 78 ? -17.162 11.423 4.275 1.00 62.09 78 LYS A N 1
ATOM 601 C CA . LYS A 1 78 ? -18.447 11.947 4.742 1.00 62.09 78 LYS A CA 1
ATOM 602 C C . LYS A 1 78 ? -19.483 11.840 3.635 1.00 62.09 78 LYS A C 1
ATOM 604 O O . LYS A 1 78 ? -19.069 11.975 2.460 1.00 62.09 78 LYS A O 1
#